Protein AF-A0A4U0ZLI8-F1 (afdb_monomer)

Structure (mmCIF, N/CA/C/O backbone):
data_AF-A0A4U0ZLI8-F1
#
_entry.id   AF-A0A4U0ZLI8-F1
#
loop_
_atom_site.group_PDB
_atom_site.id
_atom_site.type_symbol
_atom_site.label_atom_id
_atom_site.label_alt_id
_atom_site.label_comp_id
_atom_site.label_asym_id
_atom_site.label_entity_id
_atom_site.label_seq_id
_atom_site.pdbx_PDB_ins_code
_atom_site.Cartn_x
_atom_site.Cartn_y
_atom_site.Cartn_z
_atom_site.occupancy
_atom_site.B_iso_or_equiv
_atom_site.auth_seq_id
_atom_site.auth_comp_id
_atom_site.auth_asym_id
_atom_site.auth_atom_id
_atom_site.pdbx_PDB_model_num
ATOM 1 N N . MET A 1 1 ? -1.321 -15.727 24.117 1.00 41.41 1 MET A N 1
ATOM 2 C CA . MET A 1 1 ? -2.276 -14.851 23.406 1.00 41.41 1 MET A CA 1
ATOM 3 C C . MET A 1 1 ? -1.729 -13.438 23.439 1.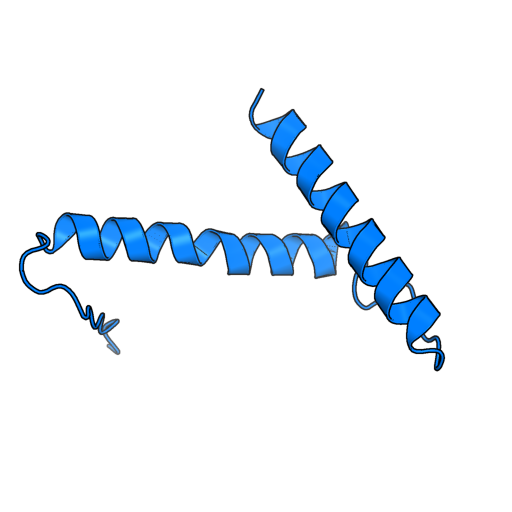00 41.41 1 MET A C 1
ATOM 5 O O . MET A 1 1 ? -1.779 -12.804 24.483 1.00 41.41 1 MET A O 1
ATOM 9 N N . SER A 1 2 ? -1.135 -12.968 22.349 1.00 56.09 2 SER A N 1
ATOM 10 C CA . SER A 1 2 ? -0.761 -11.561 22.197 1.00 56.09 2 SER A CA 1
ATOM 11 C C . SER A 1 2 ? -2.015 -10.783 21.791 1.00 56.09 2 SER A C 1
ATOM 13 O O . SER A 1 2 ? -2.505 -10.933 20.676 1.00 56.09 2 SER A O 1
ATOM 15 N N . GLY A 1 3 ? -2.589 -10.022 22.724 1.00 75.12 3 GLY A N 1
ATOM 16 C CA . GLY A 1 3 ? -3.669 -9.081 22.424 1.00 75.12 3 GLY A CA 1
ATOM 17 C C . GLY A 1 3 ? -3.136 -7.871 21.653 1.00 75.12 3 GLY A C 1
ATOM 18 O O . GLY A 1 3 ? -1.991 -7.465 21.848 1.00 75.12 3 GLY A O 1
ATOM 19 N N . LEU A 1 4 ? -3.954 -7.300 20.771 1.00 79.94 4 LEU A N 1
ATOM 20 C CA . LEU A 1 4 ? -3.640 -6.049 20.083 1.00 79.94 4 LEU A CA 1
ATOM 21 C C . LEU A 1 4 ? -3.831 -4.871 21.053 1.00 79.94 4 LEU A C 1
ATOM 23 O O . LEU A 1 4 ? -4.932 -4.669 21.561 1.00 79.94 4 LEU A O 1
ATOM 27 N N . LEU A 1 5 ? -2.770 -4.096 21.299 1.00 86.62 5 LEU A N 1
ATOM 28 C CA . LEU A 1 5 ? -2.828 -2.853 22.074 1.00 86.62 5 LEU A CA 1
ATOM 29 C C . LEU A 1 5 ? -3.011 -1.662 21.126 1.00 86.62 5 LEU A C 1
ATOM 31 O O . LEU A 1 5 ? -2.212 -1.470 20.210 1.00 86.62 5 LEU A O 1
ATOM 35 N N . LEU A 1 6 ? -4.047 -0.859 21.366 1.00 86.38 6 LEU A N 1
ATOM 36 C CA . LEU A 1 6 ? -4.314 0.382 20.641 1.00 86.38 6 LEU A CA 1
ATOM 37 C C . LEU A 1 6 ? -4.010 1.579 21.543 1.00 86.38 6 LEU A C 1
ATOM 39 O O . LEU A 1 6 ? -4.464 1.624 22.684 1.00 86.38 6 LEU A O 1
ATOM 43 N N . LEU A 1 7 ? -3.252 2.540 21.017 1.00 88.69 7 LEU A N 1
ATOM 44 C CA . LEU A 1 7 ? -2.939 3.810 21.670 1.00 88.69 7 LEU A CA 1
ATOM 45 C C . LEU A 1 7 ? -3.569 4.937 20.846 1.00 88.69 7 LEU A C 1
ATOM 47 O O . LEU A 1 7 ? -3.435 4.951 19.623 1.00 88.69 7 LEU A O 1
ATOM 51 N N . SER A 1 8 ? -4.254 5.860 21.516 1.00 88.44 8 SER A N 1
ATOM 52 C CA . SER A 1 8 ? -4.870 7.046 20.913 1.00 88.44 8 SER A CA 1
ATOM 53 C C . SER A 1 8 ? -4.345 8.292 21.618 1.00 88.44 8 SER A C 1
ATOM 55 O O . SER A 1 8 ? -4.159 8.274 22.834 1.00 88.44 8 SER A O 1
ATOM 57 N N . SER A 1 9 ? -4.096 9.362 20.862 1.00 92.19 9 SER A N 1
ATOM 58 C CA . SER A 1 9 ? -3.774 10.684 21.424 1.00 92.19 9 SER A CA 1
ATOM 59 C C . SER A 1 9 ? -5.014 11.404 21.949 1.00 92.19 9 SER A C 1
ATOM 61 O O . SER A 1 9 ? -4.899 12.275 22.803 1.00 92.19 9 SER A O 1
ATOM 63 N N . ASP A 1 10 ? -6.183 11.027 21.440 1.00 88.88 10 ASP A N 1
ATOM 64 C CA . ASP A 1 10 ? -7.471 11.525 21.893 1.00 88.88 10 ASP A CA 1
ATOM 65 C C . ASP A 1 10 ? -8.091 10.491 22.840 1.00 88.88 10 ASP A C 1
ATOM 67 O O . ASP A 1 10 ? -8.387 9.357 22.439 1.00 88.88 10 ASP A O 1
ATOM 71 N N . ILE A 1 11 ? -8.198 10.879 24.112 1.00 86.12 11 ILE A N 1
ATOM 72 C CA . ILE A 1 11 ? -8.725 10.065 25.215 1.00 86.12 11 ILE A CA 1
ATOM 73 C C . ILE A 1 11 ? -10.213 10.318 25.480 1.00 86.12 11 ILE A C 1
ATOM 75 O O . ILE A 1 11 ? -10.809 9.601 26.283 1.00 86.12 11 ILE A O 1
ATOM 79 N N . GLU A 1 12 ? -10.801 11.327 24.835 1.00 92.12 12 GLU A N 1
ATOM 80 C CA . GLU A 1 12 ? -12.226 11.648 24.950 1.00 92.12 12 GLU A CA 1
ATOM 81 C C . GLU A 1 12 ? -13.059 10.801 23.979 1.00 92.12 12 GLU A C 1
ATOM 83 O O . GLU A 1 12 ? -14.239 10.544 24.227 1.00 92.12 12 GLU A O 1
ATOM 88 N N . LEU A 1 13 ? -12.432 10.296 22.909 1.00 89.19 13 LEU A N 1
ATOM 89 C CA . LEU A 1 13 ? -13.062 9.360 21.985 1.00 89.19 13 LEU A CA 1
ATOM 90 C C . LEU A 1 13 ? -13.457 8.044 22.677 1.00 89.19 13 LEU A C 1
ATOM 92 O O . LEU A 1 13 ? -12.644 7.410 23.364 1.00 89.19 13 LEU A O 1
ATOM 96 N N . PRO A 1 14 ? -14.684 7.551 22.443 1.00 92.31 14 PRO A N 1
ATOM 97 C CA . PRO A 1 14 ? -15.101 6.267 22.973 1.00 92.31 14 PRO A CA 1
ATOM 98 C C . PRO A 1 14 ? -14.291 5.132 22.332 1.00 92.31 14 PRO A C 1
ATOM 100 O O . PRO A 1 14 ? -13.896 5.165 21.165 1.00 92.31 14 PRO A O 1
ATOM 103 N N . LYS A 1 15 ? -14.063 4.068 23.108 1.00 88.81 15 LYS A N 1
ATOM 104 C CA . LYS A 1 15 ? -13.227 2.925 22.698 1.00 88.81 15 LYS A CA 1
ATOM 105 C C . LYS A 1 15 ? -13.695 2.267 21.393 1.00 88.81 15 LYS A C 1
ATOM 107 O O . LYS A 1 15 ? -12.858 1.792 20.630 1.00 88.81 15 LYS A O 1
ATOM 112 N N . SER A 1 16 ? -15.007 2.236 21.138 1.00 89.62 16 SER A N 1
ATOM 113 C CA . SER A 1 16 ? -15.597 1.729 19.889 1.00 89.62 16 SER A CA 1
ATOM 114 C C . SER A 1 16 ? -15.070 2.467 18.664 1.00 89.62 16 SER A C 1
ATOM 116 O O . SER A 1 16 ? -14.744 1.843 17.656 1.00 89.62 16 SER A O 1
ATOM 118 N N . ASP A 1 17 ? -14.931 3.782 18.777 1.00 91.00 17 ASP A N 1
ATOM 119 C CA . ASP A 1 17 ? -14.582 4.655 17.666 1.00 91.00 17 ASP A CA 1
ATOM 120 C C . ASP A 1 17 ? -13.083 4.569 17.399 1.00 91.00 17 ASP A C 1
ATOM 122 O O . ASP A 1 17 ? -12.670 4.495 16.245 1.00 91.00 17 ASP A O 1
ATOM 126 N N . ILE A 1 18 ? -12.265 4.442 18.452 1.00 90.31 18 ILE A N 1
ATOM 127 C CA . ILE A 1 18 ? -10.831 4.135 18.333 1.00 90.31 18 ILE A CA 1
ATOM 128 C C . ILE A 1 18 ? -10.631 2.812 17.576 1.00 90.31 18 ILE A C 1
ATOM 130 O O . ILE A 1 18 ? -9.818 2.741 16.651 1.00 90.31 18 ILE A O 1
ATOM 134 N N . VAL A 1 19 ? -11.397 1.769 17.921 1.00 89.81 19 VAL A N 1
ATOM 135 C CA . VAL A 1 19 ? -11.353 0.477 17.217 1.00 89.81 19 VAL A CA 1
ATOM 136 C C . VAL A 1 19 ? -11.819 0.625 15.767 1.00 89.81 19 VAL A C 1
ATOM 138 O O . VAL A 1 19 ? -11.179 0.081 14.869 1.00 89.81 19 VAL A O 1
ATOM 141 N N . GLN A 1 20 ? -12.880 1.392 15.506 1.00 90.69 20 GLN A N 1
ATOM 142 C CA . GLN A 1 20 ? -13.380 1.633 14.151 1.00 90.69 20 GLN A CA 1
ATOM 143 C C . GLN A 1 20 ? -12.368 2.399 13.286 1.00 90.69 20 GLN A C 1
ATOM 145 O O . GLN A 1 20 ? -12.141 2.037 12.130 1.00 90.69 20 GLN A O 1
ATOM 150 N N . ILE A 1 21 ? -11.736 3.437 13.835 1.00 89.81 21 ILE A N 1
ATOM 151 C CA . ILE A 1 21 ? -10.683 4.212 13.170 1.00 89.81 21 ILE A CA 1
ATOM 152 C C . ILE A 1 21 ? -9.490 3.306 12.862 1.00 89.81 21 ILE A C 1
ATOM 154 O O . ILE A 1 21 ? -8.988 3.312 11.738 1.00 89.81 21 ILE A O 1
ATOM 158 N N . TYR A 1 22 ? -9.074 2.472 13.816 1.00 88.56 22 TYR A N 1
ATOM 159 C CA . TYR A 1 22 ? -8.002 1.511 13.577 1.00 88.56 22 TYR A CA 1
ATOM 160 C C . TYR A 1 22 ? -8.390 0.452 12.538 1.00 88.56 22 TYR A C 1
ATOM 162 O O . TYR A 1 22 ? -7.550 0.041 11.741 1.00 88.56 22 TYR A O 1
ATOM 170 N N . GLY A 1 23 ? -9.665 0.061 12.482 1.00 87.69 23 GLY A N 1
ATOM 171 C CA . GLY A 1 23 ? -10.206 -0.811 11.441 1.00 87.69 23 GLY A CA 1
ATOM 172 C C . GLY A 1 23 ? -10.012 -0.235 10.038 1.00 87.69 23 GLY A C 1
ATOM 173 O O . GLY A 1 23 ? -9.550 -0.946 9.150 1.00 87.69 23 GLY A O 1
ATOM 174 N N . LYS A 1 24 ? -10.241 1.073 9.851 1.00 88.62 24 LYS A N 1
ATOM 175 C CA . LYS A 1 24 ? -9.979 1.760 8.569 1.00 88.62 24 LYS A CA 1
ATOM 176 C C . LYS A 1 24 ? -8.502 1.712 8.162 1.00 88.62 24 LYS A C 1
ATOM 178 O O . LYS A 1 24 ? -8.192 1.737 6.976 1.00 88.62 24 LYS A O 1
ATOM 183 N N . ARG A 1 25 ? -7.569 1.605 9.117 1.00 87.94 25 ARG A N 1
ATOM 184 C CA . ARG A 1 25 ? -6.132 1.475 8.817 1.00 87.94 25 ARG A CA 1
ATOM 185 C C . ARG A 1 25 ? -5.825 0.188 8.049 1.00 87.94 25 ARG A C 1
ATOM 187 O O . ARG A 1 25 ? -4.899 0.190 7.247 1.00 87.94 25 ARG A O 1
ATOM 194 N N . TRP A 1 26 ? -6.590 -0.885 8.258 1.00 88.75 26 TRP A N 1
ATOM 195 C CA . TRP A 1 26 ? -6.387 -2.161 7.562 1.00 88.75 26 TRP A CA 1
ATOM 196 C C . TRP A 1 26 ? -6.509 -2.036 6.036 1.00 88.75 26 TRP A C 1
ATOM 198 O O . TRP A 1 26 ? -5.857 -2.775 5.296 1.00 88.75 26 TRP A O 1
ATOM 208 N N . ASP A 1 27 ? -7.268 -1.049 5.551 1.00 88.44 27 ASP A N 1
ATOM 209 C CA . ASP A 1 27 ? -7.433 -0.795 4.120 1.00 88.44 27 ASP A CA 1
ATOM 210 C C . ASP A 1 27 ? -6.091 -0.542 3.413 1.00 88.44 27 ASP A C 1
ATOM 212 O O . ASP A 1 27 ? -5.935 -0.920 2.250 1.00 88.44 27 ASP A O 1
ATOM 216 N N . ILE A 1 28 ? -5.083 0.016 4.102 1.00 91.25 28 ILE A N 1
ATOM 217 C CA . ILE A 1 28 ? -3.750 0.220 3.512 1.00 91.25 28 ILE A CA 1
ATOM 218 C C . ILE A 1 28 ? -3.018 -1.107 3.265 1.00 91.25 28 ILE A C 1
ATOM 220 O O . ILE A 1 28 ? -2.282 -1.251 2.287 1.00 91.25 28 ILE A O 1
ATOM 224 N N . GLU A 1 29 ? -3.232 -2.104 4.124 1.00 91.75 29 GLU A N 1
ATOM 225 C CA . GLU A 1 29 ? -2.619 -3.427 3.989 1.00 91.75 29 GLU A CA 1
ATOM 226 C C . GLU A 1 29 ? -3.251 -4.177 2.813 1.00 91.75 29 GLU A C 1
ATOM 228 O O . GLU A 1 29 ? -2.541 -4.767 1.991 1.00 91.75 29 GLU A O 1
ATOM 233 N N . VAL A 1 30 ? -4.577 -4.067 2.665 1.00 91.06 30 VAL A N 1
ATOM 234 C CA . VAL A 1 30 ? -5.308 -4.585 1.501 1.00 91.06 30 VAL A CA 1
ATOM 235 C C . VAL A 1 30 ? -4.860 -3.876 0.223 1.00 91.06 30 VAL A C 1
ATOM 237 O O . VAL A 1 30 ? -4.549 -4.551 -0.758 1.00 9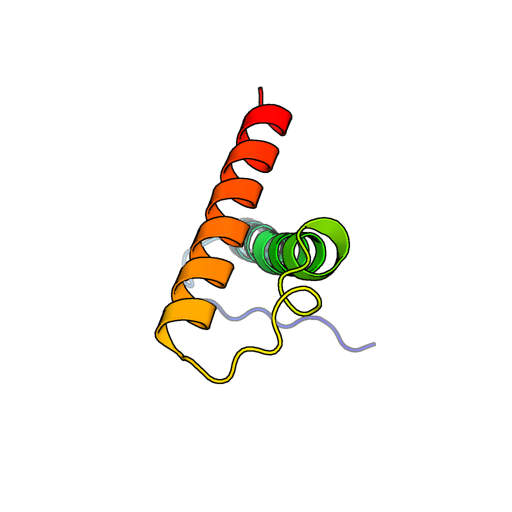1.06 30 VAL A O 1
ATOM 240 N N . PHE A 1 31 ? -4.734 -2.546 0.237 1.00 92.38 31 PHE A N 1
ATOM 241 C CA . PHE A 1 31 ? -4.205 -1.766 -0.886 1.00 92.38 31 PHE A CA 1
ATOM 242 C C . PHE A 1 31 ? -2.838 -2.285 -1.342 1.00 92.38 31 PHE A C 1
ATOM 244 O O . PHE A 1 31 ? -2.662 -2.623 -2.513 1.00 92.38 31 PHE A O 1
ATOM 251 N N . PHE A 1 32 ? -1.869 -2.409 -0.428 1.00 92.81 32 PHE A N 1
ATOM 252 C CA . PHE A 1 32 ? -0.530 -2.875 -0.792 1.00 92.81 32 PHE A CA 1
ATOM 253 C C . PHE A 1 32 ? -0.513 -4.340 -1.228 1.00 92.81 32 PHE A C 1
ATOM 255 O O . PHE A 1 32 ? 0.271 -4.700 -2.111 1.00 92.81 32 PHE A O 1
ATOM 262 N N . LYS A 1 33 ? -1.383 -5.184 -0.664 1.00 92.56 33 LYS A N 1
ATOM 263 C CA . LYS A 1 33 ? -1.580 -6.557 -1.135 1.00 92.56 33 LYS A CA 1
ATOM 264 C C . LYS A 1 33 ? -2.062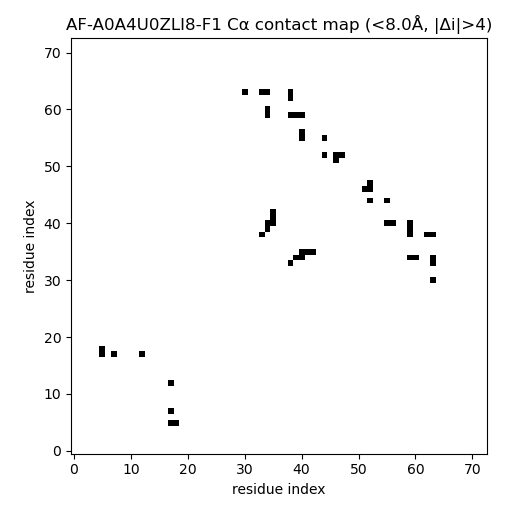 -6.562 -2.589 1.00 92.56 33 LYS A C 1
ATOM 266 O O . LYS A 1 33 ? -1.432 -7.208 -3.428 1.00 92.56 33 LYS A O 1
ATOM 271 N N . MET A 1 34 ? -3.089 -5.775 -2.911 1.00 92.81 34 MET A N 1
ATOM 272 C CA . MET A 1 34 ? -3.623 -5.646 -4.271 1.00 92.81 34 MET A CA 1
ATOM 273 C C . MET A 1 34 ? -2.593 -5.063 -5.243 1.00 92.81 34 MET A C 1
ATOM 275 O O . MET A 1 34 ? -2.382 -5.604 -6.331 1.00 92.81 34 MET A O 1
ATOM 279 N N . ALA A 1 35 ? -1.886 -4.009 -4.831 1.00 92.88 35 ALA A N 1
ATOM 280 C CA . ALA A 1 35 ? -0.864 -3.357 -5.639 1.00 92.88 35 ALA A CA 1
ATOM 281 C C . ALA A 1 35 ? 0.283 -4.312 -6.009 1.00 92.88 35 ALA A C 1
ATOM 283 O O . ALA A 1 35 ? 0.692 -4.384 -7.170 1.00 92.88 35 ALA A O 1
ATOM 284 N N . LYS A 1 36 ? 0.779 -5.095 -5.044 1.00 90.50 36 LYS A N 1
ATOM 285 C CA . LYS A 1 36 ? 1.879 -6.046 -5.263 1.00 90.50 36 LYS A CA 1
ATOM 286 C C . LYS A 1 36 ? 1.445 -7.283 -6.051 1.00 90.50 36 LYS A C 1
ATOM 288 O O . LYS A 1 36 ? 2.184 -7.712 -6.935 1.00 90.50 36 LYS A O 1
ATOM 293 N N . GLN A 1 37 ? 0.287 -7.865 -5.728 1.00 89.88 37 GLN A N 1
ATOM 294 C CA . GLN A 1 37 ? -0.154 -9.142 -6.304 1.00 89.88 37 GLN A CA 1
ATOM 295 C C . GLN A 1 37 ? -0.826 -8.982 -7.670 1.00 89.88 37 GLN A C 1
ATOM 297 O O . GLN A 1 37 ? -0.536 -9.756 -8.579 1.00 89.88 37 GLN A O 1
ATOM 302 N N . HIS A 1 38 ? -1.686 -7.974 -7.829 1.00 89.75 38 HIS A N 1
ATOM 303 C CA . HIS A 1 38 ? -2.551 -7.836 -9.005 1.00 89.75 38 HIS A CA 1
ATOM 304 C C . HIS A 1 38 ? -2.133 -6.695 -9.929 1.00 89.75 38 HIS A C 1
ATOM 306 O O . HIS A 1 38 ? -2.310 -6.786 -11.140 1.00 89.75 38 HIS A O 1
ATOM 312 N N . LEU A 1 39 ? -1.530 -5.639 -9.381 1.00 89.00 39 LEU A N 1
ATOM 313 C CA . LEU A 1 39 ? -1.100 -4.471 -10.154 1.00 89.00 39 LEU A CA 1
ATOM 314 C C . LEU A 1 39 ? 0.422 -4.435 -10.362 1.00 89.00 39 LEU A C 1
ATOM 316 O O . LEU A 1 39 ? 0.960 -3.413 -10.777 1.00 89.00 39 LEU A O 1
ATOM 320 N N . LYS A 1 40 ? 1.105 -5.555 -10.092 1.00 87.00 40 LYS A N 1
ATOM 321 C CA . LYS A 1 40 ? 2.513 -5.815 -10.429 1.00 87.00 40 LYS A CA 1
ATOM 322 C C . LYS A 1 40 ? 3.507 -4.740 -9.963 1.00 87.00 40 LYS A C 1
ATOM 324 O O . LYS A 1 40 ? 4.574 -4.605 -10.558 1.00 87.00 40 LYS A O 1
ATOM 329 N N . LEU A 1 41 ? 3.215 -4.055 -8.85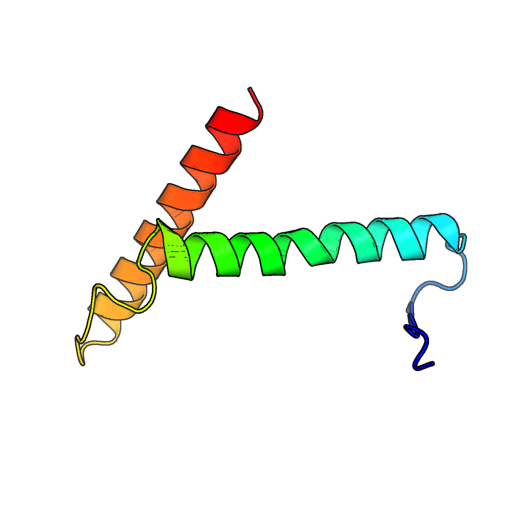3 1.00 86.94 41 LEU A N 1
ATOM 330 C CA . LEU A 1 41 ? 4.048 -2.976 -8.301 1.00 86.94 41 LEU A CA 1
ATOM 331 C C . LEU A 1 4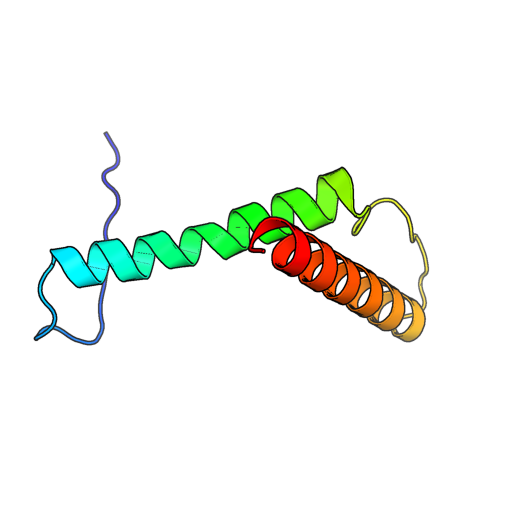1 ? 5.545 -3.331 -8.209 1.00 86.94 41 LEU A C 1
ATOM 333 O O . LEU A 1 41 ? 6.390 -2.492 -8.466 1.00 86.94 41 LEU A O 1
ATOM 337 N N . VAL A 1 42 ? 5.875 -4.576 -7.851 1.00 82.25 42 VAL A N 1
ATOM 338 C CA . VAL A 1 42 ? 7.268 -5.010 -7.613 1.00 82.25 42 VAL A CA 1
ATOM 339 C C . VAL A 1 42 ? 7.853 -5.808 -8.783 1.00 82.25 42 VAL A C 1
ATOM 341 O O . VAL A 1 42 ? 9.063 -5.838 -8.970 1.00 82.25 42 VAL A O 1
ATOM 344 N N . LYS A 1 43 ? 7.012 -6.503 -9.558 1.00 74.38 43 LYS A N 1
ATOM 345 C CA . LYS A 1 43 ? 7.471 -7.527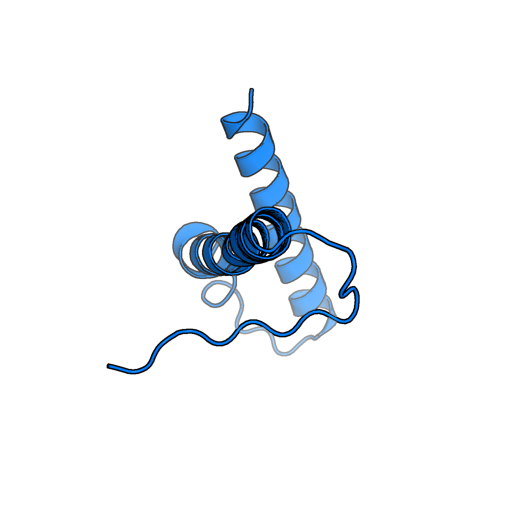 -10.513 1.00 74.38 43 LYS A CA 1
ATOM 346 C C . LYS A 1 43 ? 7.693 -7.006 -11.933 1.00 74.38 43 LYS A C 1
ATOM 348 O O . LYS A 1 43 ? 8.350 -7.689 -12.706 1.00 74.38 43 LYS A O 1
ATOM 353 N N . GLU A 1 44 ? 7.123 -5.856 -12.294 1.00 72.69 44 GLU A N 1
ATOM 354 C CA . GLU A 1 44 ? 7.139 -5.373 -13.685 1.00 72.69 44 GLU A CA 1
ATOM 355 C C . GLU A 1 44 ? 8.377 -4.553 -14.049 1.00 72.69 44 GLU A C 1
ATOM 357 O O . GLU A 1 44 ? 8.775 -4.549 -15.210 1.00 72.69 44 GLU A O 1
ATOM 362 N N . ILE A 1 45 ? 8.993 -3.876 -13.078 1.00 69.00 45 ILE A N 1
ATOM 363 C CA . ILE A 1 45 ? 10.083 -2.942 -13.340 1.00 69.00 45 ILE A CA 1
ATOM 364 C C . ILE A 1 45 ? 11.326 -3.334 -12.534 1.00 69.00 45 ILE A C 1
ATOM 366 O O . ILE A 1 45 ? 11.299 -3.449 -11.312 1.00 69.00 45 ILE A O 1
ATOM 370 N N . GLN A 1 46 ? 12.428 -3.583 -13.240 1.00 74.88 46 GLN A N 1
ATOM 371 C CA . GLN A 1 46 ? 13.780 -3.721 -12.679 1.00 74.88 46 GLN A CA 1
ATOM 372 C C . GLN A 1 46 ? 14.652 -2.582 -13.221 1.00 74.88 46 GLN A C 1
ATOM 374 O O . GLN A 1 46 ? 15.784 -2.781 -13.660 1.00 74.88 46 GLN A O 1
ATOM 379 N N . CYS A 1 47 ? 14.074 -1.382 -13.284 1.00 75.81 47 CYS A N 1
ATOM 380 C CA . CYS A 1 47 ? 14.774 -0.205 -13.769 1.00 75.81 47 CYS A CA 1
ATOM 381 C C . CYS A 1 47 ? 15.642 0.368 -12.644 1.00 75.81 47 CYS A C 1
ATOM 383 O O . CYS A 1 47 ? 15.249 0.348 -11.479 1.00 75.81 47 CYS A O 1
ATOM 385 N N . ARG A 1 48 ? 16.831 0.862 -12.996 1.00 80.94 48 ARG A N 1
ATOM 386 C CA . ARG A 1 48 ? 17.736 1.552 -12.058 1.00 80.94 48 ARG A CA 1
ATOM 387 C C . ARG A 1 48 ? 17.528 3.066 -12.047 1.00 80.94 48 ARG A C 1
ATOM 389 O O . ARG A 1 48 ? 18.190 3.760 -11.286 1.00 80.94 48 ARG A O 1
ATOM 396 N N . ASP A 1 49 ? 16.630 3.552 -12.897 1.00 89.06 49 ASP A N 1
ATOM 397 C CA . ASP A 1 49 ? 16.246 4.951 -12.977 1.00 89.06 49 ASP A CA 1
ATOM 398 C C . ASP A 1 49 ? 15.143 5.253 -11.950 1.00 89.06 49 ASP A C 1
ATOM 400 O O . ASP A 1 49 ? 14.106 4.578 -11.908 1.00 89.06 49 ASP A O 1
ATOM 404 N N . PHE A 1 50 ? 15.386 6.258 -11.108 1.00 90.19 50 PHE A N 1
ATOM 405 C CA . PHE A 1 50 ? 14.440 6.694 -10.086 1.00 90.19 50 PHE A CA 1
ATOM 406 C C . PHE A 1 50 ? 13.185 7.324 -10.690 1.00 90.19 50 PHE A C 1
ATOM 408 O O . PHE A 1 50 ? 12.092 7.063 -10.187 1.00 90.19 50 PHE A O 1
ATOM 415 N N . ASP A 1 51 ? 13.304 8.075 -11.784 1.00 92.56 51 ASP A N 1
ATOM 416 C CA . ASP A 1 51 ? 12.159 8.729 -12.421 1.00 92.56 51 ASP A CA 1
ATOM 417 C C . ASP A 1 51 ? 11.212 7.681 -13.012 1.00 92.56 51 ASP A C 1
ATOM 419 O O . ASP A 1 51 ? 9.992 7.751 -12.837 1.00 92.56 51 ASP A O 1
ATOM 423 N N . ALA A 1 52 ? 11.773 6.630 -13.618 1.00 90.69 52 ALA A N 1
ATOM 424 C CA . ALA A 1 52 ? 10.999 5.494 -14.111 1.00 90.69 52 ALA A CA 1
ATOM 425 C C . ALA A 1 52 ? 10.279 4.742 -12.975 1.00 90.69 52 ALA A C 1
ATOM 427 O O . ALA A 1 52 ? 9.123 4.338 -13.131 1.00 90.69 52 ALA A O 1
ATOM 428 N N . LEU A 1 53 ? 10.930 4.574 -11.818 1.00 91.25 53 LEU A N 1
ATOM 429 C CA . LEU A 1 53 ? 10.333 3.927 -10.645 1.00 91.25 53 LEU A CA 1
ATOM 430 C C . LEU A 1 53 ? 9.186 4.759 -10.049 1.00 91.25 53 LEU A C 1
ATOM 432 O O . LEU A 1 53 ? 8.140 4.205 -9.690 1.00 91.25 53 LEU A O 1
ATOM 436 N N . ILE A 1 54 ? 9.359 6.081 -9.972 1.00 92.62 54 ILE A N 1
ATOM 437 C CA . ILE A 1 54 ? 8.329 7.017 -9.507 1.00 92.62 54 ILE A CA 1
ATOM 438 C C . ILE A 1 54 ? 7.133 6.997 -10.463 1.00 92.62 54 ILE A C 1
ATOM 440 O O . ILE A 1 54 ? 5.990 6.859 -10.014 1.00 92.62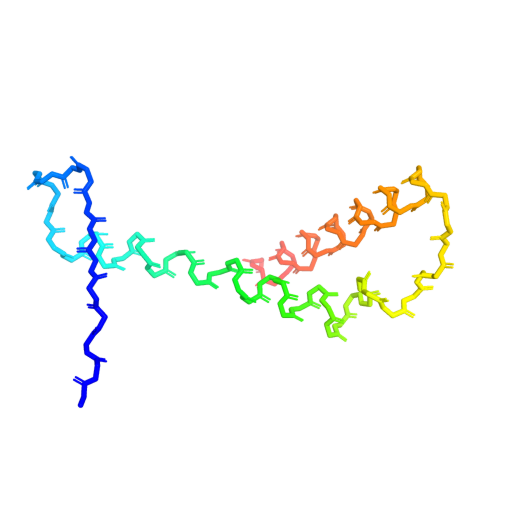 54 ILE A O 1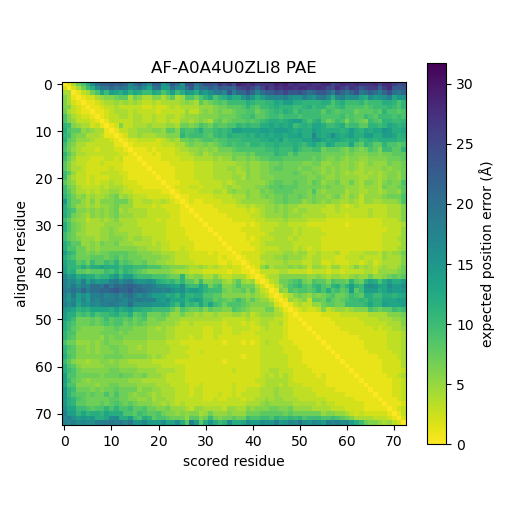
ATOM 444 N N . ALA A 1 55 ? 7.378 7.072 -11.775 1.00 94.12 55 ALA A N 1
ATOM 445 C CA . ALA A 1 55 ? 6.327 7.024 -12.787 1.00 94.12 55 ALA A CA 1
ATOM 446 C C . ALA A 1 55 ? 5.536 5.708 -12.717 1.00 94.12 55 ALA A C 1
ATOM 448 O O . ALA A 1 55 ? 4.305 5.727 -12.656 1.00 94.12 55 ALA A O 1
ATOM 449 N N . HIS A 1 56 ? 6.227 4.563 -12.644 1.00 93.12 56 HIS A N 1
ATOM 450 C CA . HIS A 1 56 ? 5.588 3.248 -12.528 1.00 93.12 56 HIS A CA 1
ATOM 451 C C . HIS A 1 56 ? 4.729 3.135 -11.267 1.00 93.12 56 HIS A C 1
ATOM 453 O O . HIS A 1 56 ? 3.553 2.774 -11.354 1.00 93.12 56 HIS A O 1
ATOM 459 N N . THR A 1 57 ? 5.271 3.525 -10.111 1.00 93.75 57 THR A N 1
ATOM 460 C CA . THR A 1 57 ? 4.542 3.498 -8.833 1.00 93.75 57 THR A CA 1
ATOM 461 C C . THR A 1 57 ? 3.284 4.365 -8.894 1.00 93.75 57 THR A C 1
ATOM 463 O O . THR A 1 57 ? 2.200 3.920 -8.509 1.00 93.75 57 THR A O 1
ATOM 466 N N . THR A 1 58 ? 3.400 5.573 -9.451 1.00 95.38 58 THR A N 1
ATOM 467 C CA . THR A 1 58 ? 2.277 6.509 -9.607 1.00 95.38 58 THR A CA 1
ATOM 468 C C . THR A 1 58 ? 1.174 5.912 -10.486 1.00 95.38 58 THR A C 1
ATOM 470 O O . THR A 1 58 ? 0.003 5.926 -10.105 1.00 95.38 58 THR A O 1
ATOM 473 N N . ILE A 1 59 ? 1.531 5.305 -11.624 1.00 94.62 59 ILE A N 1
ATOM 474 C CA . ILE A 1 59 ? 0.576 4.640 -12.528 1.00 94.62 59 ILE A CA 1
ATOM 475 C C . ILE A 1 59 ? -0.129 3.471 -11.830 1.00 94.62 59 ILE A C 1
ATOM 477 O O . ILE A 1 59 ? -1.352 3.332 -11.923 1.00 94.62 59 ILE A O 1
ATOM 481 N N . VAL A 1 60 ? 0.617 2.635 -11.105 1.00 94.38 60 VAL A N 1
ATOM 482 C CA . VAL A 1 60 ? 0.057 1.502 -10.356 1.00 94.38 60 VAL A CA 1
ATOM 483 C C . VAL A 1 60 ? -0.971 1.980 -9.328 1.00 94.38 60 VAL A C 1
ATOM 485 O O . VAL A 1 60 ? -2.039 1.372 -9.207 1.00 94.38 60 VAL A O 1
ATOM 488 N N . PHE A 1 61 ? -0.685 3.076 -8.624 1.00 95.25 61 PHE A N 1
ATOM 489 C CA . PHE A 1 61 ? -1.576 3.633 -7.607 1.00 95.25 61 PHE A CA 1
ATOM 490 C C . PHE A 1 61 ? -2.831 4.258 -8.223 1.00 95.25 61 PHE A C 1
ATOM 492 O O . PHE A 1 61 ? -3.934 3.973 -7.756 1.00 95.25 61 PHE A O 1
ATOM 499 N N . MET A 1 62 ? -2.699 5.017 -9.316 1.00 95.94 62 MET A N 1
ATOM 500 C CA . MET A 1 62 ? -3.854 5.550 -10.054 1.00 95.94 62 MET A CA 1
ATOM 501 C C . MET A 1 62 ? -4.770 4.429 -10.558 1.00 95.94 62 MET A C 1
ATOM 503 O O . MET A 1 62 ? -5.990 4.494 -10.404 1.00 95.94 62 MET A O 1
ATOM 507 N N . ARG A 1 63 ? -4.193 3.345 -11.089 1.00 93.81 63 ARG A N 1
ATOM 508 C CA . ARG A 1 63 ? -4.959 2.172 -11.529 1.00 93.81 63 ARG A CA 1
ATOM 509 C C . ARG A 1 63 ? -5.711 1.515 -10.372 1.00 93.81 63 ARG A C 1
ATOM 511 O O . ARG A 1 63 ? -6.867 1.140 -10.545 1.00 93.81 63 ARG A O 1
ATOM 518 N N . HIS A 1 64 ? -5.092 1.404 -9.194 1.00 94.25 64 HIS A N 1
ATOM 519 C CA . HIS A 1 64 ? -5.797 0.922 -8.005 1.00 94.25 64 HIS A CA 1
ATOM 520 C C . HIS A 1 64 ? -6.988 1.820 -7.655 1.00 94.25 64 HIS A C 1
ATOM 522 O O . HIS A 1 64 ? -8.072 1.308 -7.390 1.00 94.25 64 HIS A O 1
ATOM 528 N N . MET A 1 65 ? -6.804 3.146 -7.651 1.00 93.19 65 MET A N 1
ATOM 529 C CA . MET A 1 65 ? -7.886 4.091 -7.348 1.00 93.19 65 MET A CA 1
ATOM 530 C C . MET A 1 65 ? -9.068 3.912 -8.298 1.00 93.19 65 MET A C 1
ATOM 532 O O . MET A 1 65 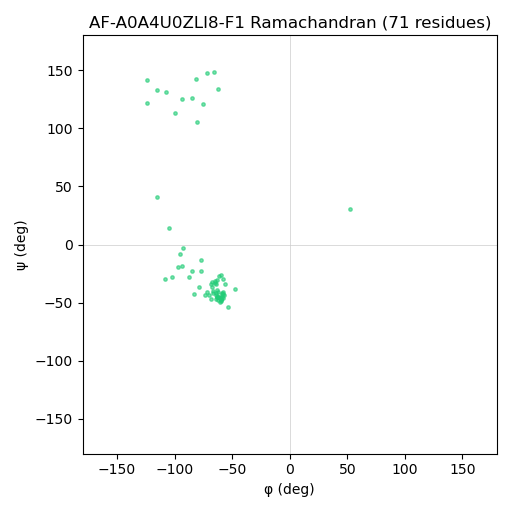? -10.207 3.860 -7.841 1.00 93.19 65 MET A O 1
ATOM 536 N N . PHE A 1 66 ? -8.802 3.740 -9.594 1.00 94.69 66 PHE A N 1
ATOM 537 C CA . PHE A 1 66 ? -9.851 3.489 -10.575 1.00 94.69 66 PHE A CA 1
ATOM 538 C C . PHE A 1 66 ? -10.602 2.184 -10.286 1.00 94.69 66 PHE A C 1
ATOM 540 O O . PHE A 1 66 ? -11.829 2.185 -10.238 1.00 94.69 66 PHE A O 1
ATOM 547 N N . VAL A 1 67 ? -9.895 1.081 -10.020 1.00 93.12 67 VAL A N 1
ATOM 548 C CA . VAL A 1 67 ? -10.531 -0.202 -9.662 1.00 93.12 67 VAL A CA 1
ATOM 549 C C . VAL A 1 67 ? -11.378 -0.063 -8.394 1.00 93.12 67 VAL A C 1
ATOM 551 O O . VAL A 1 67 ? -12.535 -0.468 -8.379 1.00 93.12 67 VAL A O 1
ATOM 554 N N . ALA A 1 68 ? -10.836 0.564 -7.350 1.00 91.69 68 ALA A N 1
ATOM 555 C CA . ALA A 1 68 ? -11.546 0.767 -6.092 1.00 91.69 68 ALA A CA 1
ATOM 556 C C . ALA A 1 68 ? -12.784 1.663 -6.248 1.00 91.69 68 ALA A C 1
ATOM 558 O O . ALA A 1 68 ? -13.769 1.452 -5.550 1.00 91.69 68 ALA A O 1
ATOM 559 N N . TYR A 1 69 ? -12.743 2.649 -7.146 1.00 94.00 69 TYR A N 1
ATOM 560 C CA . TYR A 1 69 ? -13.893 3.489 -7.467 1.00 94.00 69 TYR A CA 1
ATOM 561 C C . TYR A 1 69 ? -14.987 2.699 -8.194 1.00 94.00 69 TYR A C 1
ATOM 563 O O . TYR A 1 69 ? -16.142 2.747 -7.783 1.00 94.00 69 TYR A O 1
ATOM 571 N N . ASN A 1 70 ? -14.620 1.912 -9.211 1.00 92.00 70 ASN A N 1
ATOM 572 C CA . ASN A 1 70 ? -15.573 1.086 -9.959 1.00 92.00 70 ASN A CA 1
ATOM 573 C C . ASN A 1 70 ? -16.210 -0.014 -9.098 1.00 92.00 70 ASN A C 1
ATOM 575 O O . ASN A 1 70 ? -17.355 -0.359 -9.327 1.00 92.00 70 ASN A O 1
ATOM 579 N N . CYS A 1 71 ? -15.499 -0.556 -8.105 1.00 86.31 71 CYS A N 1
ATOM 580 C CA . CYS A 1 71 ? -16.071 -1.532 -7.170 1.00 86.31 71 CYS A CA 1
ATOM 581 C C . CYS A 1 71 ? -16.977 -0.912 -6.090 1.00 86.31 71 CYS A C 1
ATOM 583 O O . CYS A 1 71 ? -17.615 -1.658 -5.351 1.00 86.31 71 CYS A O 1
ATOM 585 N N . ARG A 1 72 ? -16.960 0.419 -5.921 1.00 80.62 72 ARG A N 1
ATOM 586 C CA . ARG A 1 72 ? -17.789 1.141 -4.938 1.00 80.62 72 ARG A CA 1
ATOM 587 C C . ARG A 1 72 ? -19.073 1.716 -5.543 1.00 80.62 72 ARG A C 1
ATOM 589 O O . ARG A 1 72 ? -19.956 2.066 -4.763 1.00 80.62 72 ARG A O 1
ATOM 596 N N . GLN A 1 73 ? -19.138 1.867 -6.869 1.00 57.41 73 GLN A N 1
ATOM 597 C CA . GLN A 1 73 ? -20.394 2.094 -7.594 1.00 57.41 73 GLN A CA 1
ATOM 598 C C . GLN A 1 73 ? -21.169 0.783 -7.715 1.00 57.41 73 GLN A C 1
ATOM 600 O O . GLN A 1 73 ? -22.414 0.857 -7.658 1.00 57.41 73 GLN A O 1
#

pLDDT: mean 87.37, std 9.42, range [41.41, 95.94]

Radius of gyration: 17.21 Å; Cα contacts (8 Å, |Δi|>4): 27; chains: 1; bounding box: 38×26×39 Å

Sequence (73 aa):
MSGLLLLSSDIELPKSDIVQIYGKRWDIEVFFKMAKQHLKLVKEIQCRDFDALIAHTTIVFMRHMFVAYNCRQ

Secondary structure (DSSP, 8-state):
--PPP---S-SSS-HHHHHHHHHHHHHHHHHHHHHHHTS-TTTS-----HHHHHHHHHHHHHHHHHHHHHTT-

Solvent-accessible surface area (backbone atoms only — not comparable to full-atom values): 4610 Å² total; per-residue (Å²): 135,89,76,89,85,85,86,70,96,64,80,83,61,55,70,70,54,56,52,50,56,54,54,60,55,52,53,59,57,52,49,52,49,46,36,48,72,76,51,37,66,67,79,74,63,90,71,90,48,66,67,61,51,53,52,51,53,51,52,40,51,54,52,48,52,52,52,57,51,64,73,71,108

Mean predicted aligned error: 6.24 Å

Foldseek 3Di:
DDDDDQDDPDPVDDPVVSVVVVVVVCVVVVLVVCLVPPLVLPNPDPDPDPVVNVVSNVVSNVVSVVVVVVVVD